Protein AF-A0A7Y3C1X9-F1 (afdb_monomer_lite)

Sequence (60 aa):
MNLAAGPRQVADGVLVPHILNMDGLVFPAPGRYSFEVRVDGEHHLSIPLTLSGPASSAQA

pLDDT: mean 72.99, std 16.92, range [33.69, 92.94]

Foldseek 3Di:
DDPDDPPDDDPDDDDDDDDDDCPPDDDPDFAKDWDFDDDPNHTDDIDIDGGDDPDPPPDD

Radius of gyration: 16.06 Å; chains: 1; bounding box: 32×25×54 Å

Structure (mmCIF, N/CA/C/O backbone):
data_AF-A0A7Y3C1X9-F1
#
_entry.id   AF-A0A7Y3C1X9-F1
#
loop_
_atom_site.group_PDB
_atom_site.id
_atom_site.type_symbol
_atom_site.label_atom_id
_atom_site.label_alt_id
_atom_site.label_comp_id
_atom_site.label_asym_id
_atom_site.label_entity_id
_atom_site.label_seq_id
_atom_site.pdbx_PDB_ins_code
_atom_site.Cartn_x
_atom_site.Cartn_y
_atom_site.Cartn_z
_atom_site.occupancy
_atom_site.B_iso_or_equiv
_atom_site.auth_seq_id
_atom_site.auth_comp_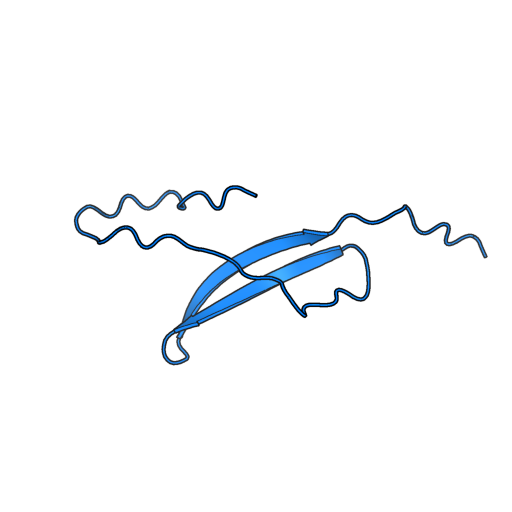id
_atom_site.auth_asym_id
_atom_site.auth_atom_id
_atom_site.pdbx_PDB_model_num
ATOM 1 N N . MET A 1 1 ? -10.496 1.507 -7.391 1.00 45.97 1 MET A N 1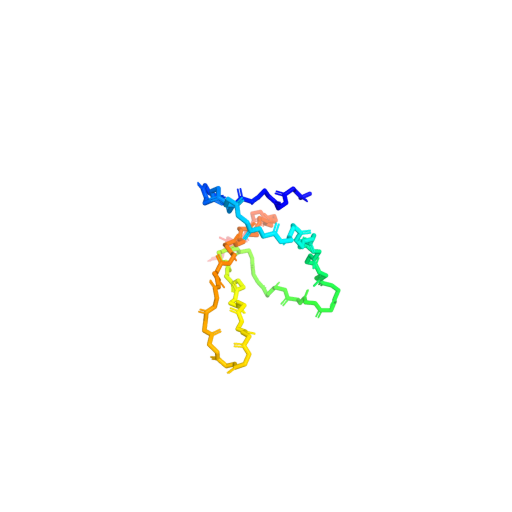
ATOM 2 C CA . MET A 1 1 ? -9.250 2.273 -7.179 1.00 45.97 1 MET A CA 1
ATOM 3 C C . MET A 1 1 ? -8.634 2.499 -8.552 1.00 45.97 1 MET A C 1
ATOM 5 O O . MET A 1 1 ? -8.271 1.519 -9.181 1.00 45.97 1 MET A O 1
ATOM 9 N N . ASN A 1 2 ? -8.626 3.733 -9.063 1.00 41.16 2 ASN A N 1
ATOM 10 C CA . ASN A 1 2 ? -7.967 4.064 -10.332 1.00 41.16 2 ASN A CA 1
ATOM 11 C C . ASN A 1 2 ? -6.580 4.616 -10.001 1.00 41.16 2 ASN A C 1
ATOM 13 O O . ASN A 1 2 ? -6.477 5.711 -9.451 1.00 41.16 2 ASN A O 1
ATOM 17 N N . LEU A 1 3 ? -5.531 3.851 -10.297 1.00 51.78 3 LEU A N 1
ATOM 18 C CA . LEU A 1 3 ? -4.164 4.361 -10.276 1.00 51.78 3 LEU A CA 1
ATOM 19 C C . LEU A 1 3 ? -3.952 5.151 -11.570 1.00 51.78 3 LEU A C 1
ATOM 21 O O . LEU A 1 3 ? -3.671 4.581 -12.620 1.00 51.78 3 LEU A O 1
ATOM 25 N N . ALA A 1 4 ? -4.176 6.463 -11.513 1.00 49.84 4 ALA A N 1
ATOM 26 C CA . ALA A 1 4 ? -3.896 7.340 -12.641 1.00 49.84 4 ALA A CA 1
ATOM 27 C C . ALA A 1 4 ? -2.383 7.573 -12.762 1.00 49.84 4 ALA A C 1
ATOM 29 O O . ALA A 1 4 ? -1.690 7.740 -11.757 1.00 49.84 4 ALA A O 1
ATOM 30 N N . ALA A 1 5 ? -1.882 7.615 -13.998 1.00 57.31 5 ALA A N 1
ATOM 31 C CA . ALA A 1 5 ? -0.517 8.041 -14.272 1.00 57.31 5 ALA A CA 1
ATOM 32 C C . ALA A 1 5 ? -0.312 9.483 -13.768 1.00 57.31 5 ALA A C 1
ATOM 34 O O . ALA A 1 5 ? -1.160 10.351 -13.982 1.00 57.31 5 ALA A O 1
ATOM 35 N N . GLY A 1 6 ? 0.805 9.732 -13.080 1.00 56.97 6 GLY A N 1
ATOM 36 C CA . GLY A 1 6 ? 1.199 11.080 -12.667 1.00 56.97 6 GLY A CA 1
ATOM 37 C C . GLY A 1 6 ? 1.467 12.002 -13.871 1.00 56.97 6 GLY A C 1
ATOM 38 O O . GLY A 1 6 ? 1.582 11.523 -14.997 1.00 56.97 6 GLY A O 1
ATOM 39 N N . PRO A 1 7 ? 1.623 13.323 -13.656 1.00 50.19 7 PRO A N 1
ATOM 40 C CA . PRO A 1 7 ? 1.611 14.363 -14.700 1.00 50.19 7 PRO A CA 1
ATOM 41 C C . PRO A 1 7 ? 2.784 14.324 -15.699 1.00 50.19 7 PRO A C 1
ATOM 43 O O . PRO A 1 7 ? 2.957 15.245 -16.495 1.00 50.19 7 PRO A O 1
ATOM 46 N N . ARG A 1 8 ? 3.617 13.283 -15.673 1.00 52.16 8 ARG A N 1
ATOM 47 C CA . ARG A 1 8 ? 4.767 13.153 -16.560 1.00 52.16 8 ARG A CA 1
ATOM 48 C C . ARG A 1 8 ? 4.309 12.506 -17.866 1.00 52.16 8 ARG A C 1
ATOM 50 O O . ARG A 1 8 ? 4.181 11.289 -17.948 1.00 52.16 8 ARG A O 1
ATOM 57 N N . GLN A 1 9 ? 4.047 13.329 -18.881 1.00 52.06 9 GLN A N 1
ATOM 58 C CA . GLN A 1 9 ? 3.880 12.837 -20.248 1.00 52.06 9 GLN A CA 1
ATOM 59 C C . GLN A 1 9 ? 5.200 12.202 -20.692 1.00 52.06 9 GLN A C 1
ATOM 61 O O . GLN A 1 9 ? 6.211 12.886 -20.845 1.00 52.06 9 GLN A O 1
ATOM 66 N N . VAL A 1 10 ? 5.200 10.881 -20.848 1.00 58.09 10 VAL A N 1
ATOM 67 C CA . VAL A 1 10 ? 6.333 10.153 -21.413 1.00 58.09 10 VAL A CA 1
ATOM 68 C C . VAL A 1 10 ? 6.182 10.232 -22.932 1.00 58.09 10 VAL A C 1
ATOM 70 O O . VAL A 1 10 ? 5.246 9.662 -23.481 1.00 58.09 10 VAL A O 1
ATOM 73 N N . ALA A 1 11 ? 7.040 11.017 -23.589 1.00 56.84 11 ALA A N 1
ATOM 74 C CA . ALA A 1 11 ? 6.982 11.240 -25.038 1.00 56.84 11 ALA A CA 1
ATOM 75 C C . ALA A 1 11 ? 7.377 9.990 -25.852 1.00 56.84 11 ALA A C 1
ATOM 77 O O . ALA A 1 11 ? 6.891 9.821 -26.961 1.00 56.84 11 ALA A O 1
ATOM 78 N N . ASP A 1 12 ? 8.189 9.106 -25.262 1.00 55.62 12 ASP A N 1
ATOM 79 C CA . ASP A 1 12 ? 8.561 7.785 -25.775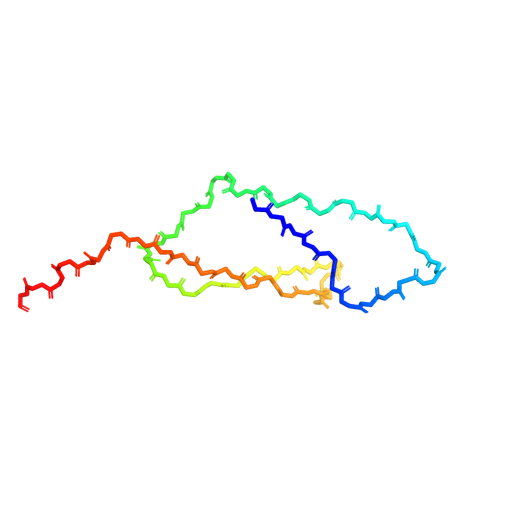 1.00 55.62 12 ASP A CA 1
ATOM 80 C C . ASP A 1 12 ? 8.634 6.816 -24.589 1.00 55.62 12 ASP A C 1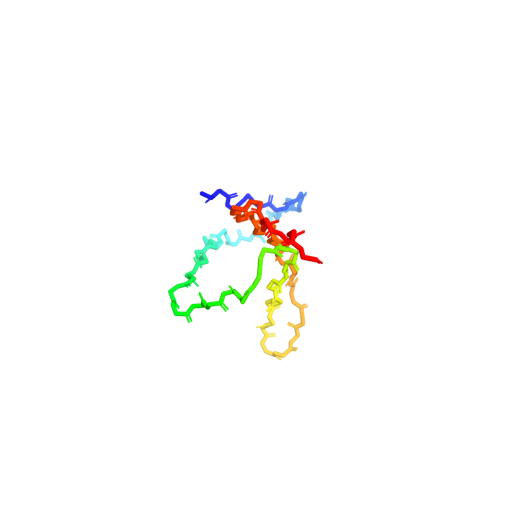
ATOM 82 O O . ASP A 1 12 ? 9.580 6.840 -23.799 1.00 55.62 12 ASP A O 1
ATOM 86 N N . GLY A 1 13 ? 7.599 5.999 -24.396 1.00 59.78 13 GLY A N 1
ATOM 87 C CA . GLY A 1 13 ? 7.573 5.026 -23.309 1.00 59.78 13 GLY A CA 1
ATOM 88 C C . GLY A 1 13 ? 6.428 4.037 -23.432 1.00 59.78 13 GLY A C 1
ATOM 89 O O . GLY A 1 13 ? 5.326 4.378 -23.856 1.00 59.78 13 GLY A O 1
ATOM 90 N N . VAL A 1 14 ? 6.690 2.791 -23.045 1.00 60.72 14 VAL A N 1
ATOM 91 C CA . VAL A 1 14 ? 5.649 1.768 -22.941 1.00 60.72 14 VAL A CA 1
ATOM 92 C C . VAL A 1 14 ? 4.814 2.071 -21.701 1.00 60.72 14 VAL A C 1
ATOM 94 O O . VAL A 1 14 ? 5.338 2.133 -20.588 1.00 60.72 14 VAL A O 1
ATOM 97 N N . LEU A 1 15 ? 3.506 2.258 -21.884 1.00 62.00 15 LEU A N 1
ATOM 98 C CA . LEU A 1 15 ? 2.570 2.350 -20.769 1.00 62.00 15 LEU A CA 1
ATOM 99 C C . LEU A 1 15 ? 2.462 0.978 -20.110 1.00 62.00 15 LEU A C 1
ATOM 101 O O . LEU A 1 15 ? 1.853 0.060 -20.656 1.00 62.00 15 LEU A O 1
ATOM 105 N N . VAL A 1 16 ? 3.055 0.850 -18.930 1.00 64.62 16 VAL A N 1
ATOM 106 C CA . VAL A 1 16 ? 2.927 -0.345 -18.101 1.00 64.62 16 VAL A CA 1
ATOM 107 C C . VAL A 1 16 ? 1.704 -0.169 -17.194 1.00 64.62 16 VAL A C 1
ATOM 109 O O . VAL A 1 16 ? 1.659 0.787 -16.411 1.00 64.62 16 VAL A O 1
ATOM 112 N N . PRO A 1 17 ? 0.688 -1.047 -17.279 1.00 67.50 17 PRO A N 1
ATOM 113 C CA . PRO A 1 17 ? -0.413 -1.050 -16.327 1.00 67.50 17 PRO A CA 1
ATOM 114 C C . PRO A 1 17 ? 0.111 -1.337 -14.919 1.00 67.50 17 PRO A C 1
ATOM 116 O O . PRO A 1 17 ? 0.760 -2.353 -14.683 1.00 67.50 17 PRO A O 1
ATOM 119 N N . HIS A 1 18 ? -0.196 -0.454 -13.973 1.00 63.41 18 HIS A N 1
ATOM 120 C CA . HIS A 1 18 ? 0.162 -0.653 -12.573 1.00 63.41 18 HIS A CA 1
ATOM 121 C C . HIS A 1 18 ? -1.013 -1.329 -11.860 1.00 63.41 18 HIS A C 1
ATOM 123 O O . HIS A 1 18 ? -1.994 -0.673 -11.508 1.00 63.41 18 HIS A O 1
ATOM 129 N N . ILE A 1 19 ? -0.930 -2.648 -11.668 1.00 71.12 19 ILE A N 1
ATOM 130 C CA . ILE A 1 19 ? -1.863 -3.398 -10.818 1.00 71.12 19 ILE A CA 1
ATOM 131 C C . ILE A 1 19 ? -1.236 -3.503 -9.431 1.00 71.12 19 ILE A C 1
ATOM 133 O O . ILE A 1 19 ? -0.181 -4.112 -9.267 1.00 71.12 19 ILE A O 1
ATOM 137 N N . LEU A 1 20 ? -1.891 -2.920 -8.428 1.00 72.44 20 LEU A N 1
ATOM 138 C CA . LEU A 1 20 ? -1.518 -3.111 -7.032 1.00 72.44 20 LEU A CA 1
ATOM 139 C C . LEU A 1 20 ? -2.324 -4.283 -6.465 1.00 72.44 20 LEU A C 1
ATOM 141 O O . LEU A 1 20 ? -3.523 -4.145 -6.223 1.00 72.44 20 LEU A O 1
ATOM 145 N N . ASN A 1 21 ? -1.671 -5.429 -6.262 1.00 74.75 21 ASN A N 1
ATOM 146 C CA . ASN A 1 21 ? -2.258 -6.531 -5.506 1.00 74.75 21 ASN A CA 1
ATOM 147 C C . ASN A 1 21 ? -2.028 -6.287 -4.007 1.00 74.75 21 ASN A C 1
ATOM 149 O O . ASN A 1 21 ? -0.890 -6.087 -3.585 1.00 74.75 21 ASN A O 1
ATOM 153 N N . MET A 1 22 ? -3.103 -6.272 -3.222 1.00 78.19 22 MET A N 1
ATOM 154 C CA . MET A 1 22 ? -3.048 -6.058 -1.772 1.00 78.19 22 MET A CA 1
ATOM 155 C C . MET A 1 22 ? -3.389 -7.318 -0.969 1.00 78.19 22 MET A C 1
ATOM 157 O O . MET A 1 22 ? -3.541 -7.239 0.251 1.00 78.19 22 MET A O 1
ATOM 161 N N . ASP A 1 23 ? -3.528 -8.469 -1.627 1.00 81.94 23 ASP A N 1
ATOM 162 C CA . ASP A 1 23 ? -3.826 -9.725 -0.950 1.00 81.94 23 ASP A CA 1
ATOM 163 C C . ASP A 1 23 ? -2.733 -10.063 0.073 1.00 81.94 23 ASP A C 1
ATOM 165 O O . ASP A 1 23 ? -1.535 -10.000 -0.206 1.00 81.94 23 ASP A O 1
ATOM 169 N N . GLY A 1 24 ? -3.158 -10.410 1.289 1.00 81.94 24 GLY A N 1
ATOM 170 C CA . GLY A 1 24 ? -2.262 -10.750 2.397 1.00 81.94 24 GLY A CA 1
ATOM 171 C C . GLY A 1 24 ? -1.692 -9.557 3.172 1.00 81.94 24 GLY A C 1
ATOM 172 O O . GLY A 1 24 ? -1.036 -9.772 4.191 1.00 81.94 24 GLY A O 1
ATOM 173 N N . LEU A 1 25 ? -1.961 -8.312 2.763 1.00 84.44 25 LEU A N 1
ATOM 174 C CA . LEU A 1 25 ? -1.595 -7.136 3.555 1.00 84.44 25 LEU A CA 1
ATOM 175 C C . LEU A 1 25 ? -2.641 -6.856 4.635 1.00 84.44 25 LEU A C 1
ATOM 177 O O . LEU A 1 25 ? -3.816 -6.629 4.348 1.00 84.44 25 LEU A O 1
ATOM 181 N N . VAL A 1 26 ? -2.192 -6.816 5.890 1.00 85.88 26 VAL A N 1
ATOM 182 C CA . VAL A 1 26 ? -3.021 -6.449 7.042 1.00 85.88 26 VAL A CA 1
ATOM 183 C C . VAL A 1 26 ? -2.554 -5.105 7.584 1.00 85.88 26 VAL A C 1
ATOM 185 O O . VAL A 1 26 ? -1.401 -4.948 7.981 1.00 85.88 26 VAL A O 1
ATOM 188 N N . PHE A 1 27 ? -3.468 -4.138 7.628 1.00 87.38 27 PHE A N 1
ATOM 189 C CA . PHE A 1 27 ? -3.228 -2.836 8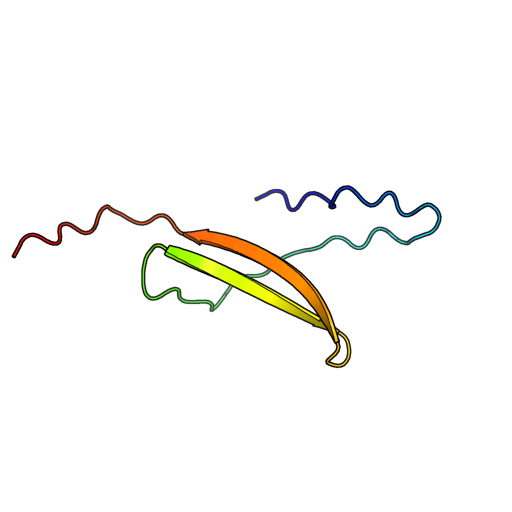.239 1.00 87.38 27 PHE A CA 1
ATOM 190 C C . PHE A 1 27 ? -3.752 -2.847 9.681 1.00 87.38 27 PHE A C 1
ATOM 192 O O . PHE A 1 27 ? -4.954 -3.032 9.876 1.00 87.38 27 PHE A O 1
ATOM 199 N N . PRO A 1 28 ? -2.893 -2.652 10.699 1.00 88.19 28 PRO A N 1
ATOM 200 C CA . PRO A 1 28 ? -3.288 -2.820 12.098 1.00 88.19 28 PRO A CA 1
ATOM 201 C C . PRO A 1 28 ? -4.226 -1.716 12.607 1.00 88.19 28 PRO A C 1
ATOM 203 O O . PRO A 1 28 ? -4.958 -1.933 13.568 1.00 88.19 28 PRO A O 1
ATOM 206 N N . ALA A 1 29 ? -4.208 -0.534 11.983 1.00 89.19 29 ALA A N 1
ATOM 207 C CA . ALA A 1 29 ? -5.037 0.600 12.378 1.00 89.19 29 ALA A CA 1
ATOM 208 C C . ALA A 1 29 ? -5.465 1.450 11.168 1.00 89.19 29 ALA A C 1
ATOM 210 O O . ALA A 1 29 ? -4.736 1.518 10.174 1.00 89.19 29 ALA A O 1
ATOM 211 N N . PRO A 1 30 ? -6.603 2.162 11.244 1.00 91.62 30 PRO A N 1
ATOM 212 C CA . PRO A 1 30 ? -6.904 3.250 10.318 1.00 91.62 30 PRO A CA 1
ATOM 213 C C . PRO A 1 30 ? -5.801 4.313 10.356 1.00 91.62 30 PRO A C 1
ATOM 215 O O . PRO A 1 30 ? -5.249 4.604 11.418 1.00 91.62 30 PRO A O 1
ATOM 218 N N . GLY A 1 31 ? -5.475 4.911 9.213 1.00 91.62 31 GLY A N 1
ATOM 219 C CA . GLY A 1 31 ? -4.400 5.897 9.151 1.00 91.62 31 GLY A CA 1
ATOM 220 C C . GLY A 1 31 ? -3.812 6.106 7.763 1.00 91.62 31 GLY A C 1
ATOM 221 O O . GLY A 1 31 ? -4.357 5.659 6.753 1.00 91.62 31 GLY A O 1
ATOM 222 N N . ARG A 1 32 ? -2.689 6.828 7.722 1.00 92.56 32 ARG A N 1
ATOM 223 C CA . ARG A 1 32 ? -1.918 7.057 6.498 1.00 92.56 32 ARG A CA 1
ATOM 224 C C . ARG A 1 32 ? -0.804 6.027 6.388 1.00 92.56 32 ARG A C 1
ATOM 226 O O . ARG A 1 32 ? -0.013 5.868 7.312 1.00 92.56 32 ARG A O 1
ATOM 233 N N . TYR A 1 33 ? -0.729 5.403 5.227 1.00 89.62 33 TYR A N 1
ATOM 234 C CA . TYR A 1 33 ? 0.304 4.461 4.829 1.00 89.62 33 TYR A CA 1
ATOM 235 C C . TYR A 1 33 ? 0.939 4.930 3.517 1.00 89.62 33 TYR A C 1
ATOM 237 O O . TYR A 1 33 ? 0.381 5.762 2.797 1.00 89.62 33 TYR A O 1
ATOM 245 N N . SER A 1 34 ? 2.111 4.390 3.201 1.00 89.75 34 SER A N 1
ATOM 246 C CA . SER A 1 34 ? 2.782 4.616 1.924 1.00 89.75 34 SER A CA 1
ATOM 247 C C . SER A 1 34 ? 3.383 3.308 1.437 1.00 89.75 34 SER A C 1
ATOM 249 O O . SER A 1 34 ? 4.074 2.633 2.197 1.00 89.75 34 SER A O 1
ATOM 251 N N . PHE A 1 35 ? 3.146 2.970 0.173 1.00 87.56 35 PHE A N 1
ATOM 252 C CA . PHE A 1 35 ? 3.894 1.917 -0.506 1.00 87.56 35 PHE A CA 1
ATOM 253 C C . PHE A 1 35 ? 5.120 2.528 -1.167 1.00 87.56 35 PHE A C 1
ATOM 255 O O . PHE A 1 35 ? 4.979 3.438 -1.981 1.00 87.56 35 PHE A O 1
ATOM 262 N N . GLU A 1 36 ? 6.306 2.029 -0.837 1.00 89.56 36 GLU A N 1
ATOM 263 C CA . GLU A 1 36 ? 7.529 2.360 -1.564 1.00 89.56 36 GLU A CA 1
ATOM 264 C C . GLU A 1 36 ? 7.773 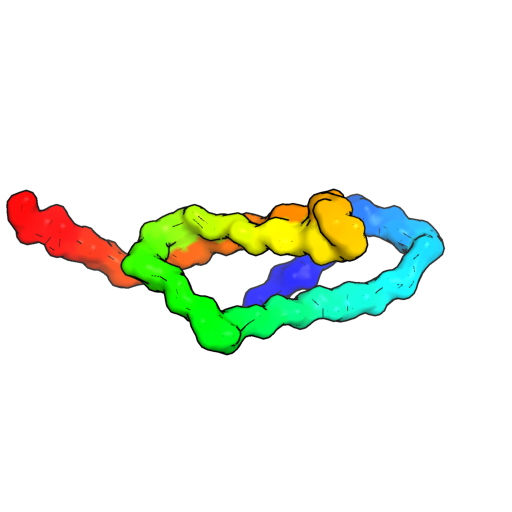1.311 -2.643 1.00 89.56 36 GLU A C 1
ATOM 266 O O . GLU A 1 36 ? 7.910 0.124 -2.344 1.00 89.56 36 GLU A O 1
ATOM 271 N N . VAL A 1 37 ? 7.849 1.751 -3.896 1.00 84.50 37 VAL A N 1
ATOM 272 C CA . VAL A 1 37 ? 8.244 0.889 -5.009 1.00 84.50 37 VAL A CA 1
ATOM 273 C C . VAL A 1 37 ? 9.720 1.119 -5.279 1.00 84.50 37 VAL A C 1
ATOM 275 O O . VAL A 1 37 ? 10.138 2.236 -5.599 1.00 84.50 37 VAL A O 1
ATOM 278 N N . ARG A 1 38 ? 10.503 0.048 -5.153 1.00 87.38 38 ARG A N 1
ATOM 279 C CA . ARG A 1 38 ? 11.917 0.025 -5.521 1.00 87.38 38 ARG A CA 1
ATOM 280 C C . ARG A 1 38 ? 12.131 -0.969 -6.654 1.00 87.38 38 ARG A C 1
ATOM 282 O O . ARG A 1 38 ? 11.598 -2.074 -6.592 1.00 87.38 38 ARG A O 1
ATOM 289 N N . VAL A 1 39 ? 12.910 -0.584 -7.657 1.00 85.25 39 VAL A N 1
ATOM 290 C CA . VAL A 1 39 ? 13.335 -1.458 -8.762 1.00 85.25 39 VAL A CA 1
ATOM 291 C C . VAL A 1 39 ? 14.852 -1.481 -8.734 1.00 85.25 39 VAL A C 1
ATOM 293 O O . VAL A 1 39 ? 15.472 -0.427 -8.634 1.00 85.25 39 VAL A O 1
ATOM 296 N N . ASP A 1 40 ? 15.437 -2.677 -8.706 1.00 92.94 40 ASP A N 1
ATOM 297 C CA . ASP A 1 40 ? 16.885 -2.878 -8.556 1.00 92.94 40 ASP A CA 1
ATOM 298 C C . ASP A 1 40 ? 17.490 -2.167 -7.327 1.00 92.94 40 ASP A C 1
ATOM 300 O O . ASP A 1 40 ? 18.650 -1.771 -7.306 1.00 92.94 40 ASP A O 1
ATOM 304 N N . GLY A 1 41 ? 16.682 -2.003 -6.273 1.00 90.62 41 GLY A N 1
ATOM 305 C CA . GLY A 1 41 ? 17.062 -1.314 -5.036 1.00 90.62 41 GLY A CA 1
ATOM 306 C C . GLY A 1 41 ? 16.871 0.206 -5.060 1.00 90.62 41 GLY A C 1
ATOM 307 O O . GLY A 1 41 ? 16.832 0.813 -3.989 1.00 90.62 41 GLY A O 1
ATOM 308 N N . GLU A 1 42 ? 16.657 0.805 -6.232 1.00 91.25 42 GLU A N 1
ATOM 309 C CA . GLU A 1 42 ? 16.439 2.244 -6.404 1.00 91.25 42 GLU A CA 1
ATOM 310 C C . GLU A 1 42 ? 14.978 2.627 -6.168 1.00 91.25 42 GLU A C 1
ATOM 312 O O . GLU A 1 42 ? 14.055 2.004 -6.706 1.00 91.25 42 GLU A O 1
ATOM 317 N N . HIS A 1 43 ? 14.745 3.682 -5.384 1.00 87.81 43 HIS A N 1
ATOM 318 C CA . HIS A 1 43 ? 13.398 4.212 -5.156 1.00 87.81 43 HIS A CA 1
ATOM 319 C C . HIS A 1 43 ? 12.843 4.821 -6.443 1.00 87.81 43 HIS A C 1
ATOM 321 O O . HIS A 1 43 ? 13.438 5.721 -7.026 1.00 87.81 43 HIS A O 1
ATOM 327 N N . HIS A 1 44 ? 11.697 4.311 -6.888 1.00 84.31 44 HIS A N 1
ATOM 328 C CA . HIS A 1 44 ? 11.052 4.759 -8.119 1.00 84.31 44 HIS A CA 1
ATOM 329 C C . HIS A 1 44 ? 9.856 5.662 -7.834 1.00 84.31 44 HIS A C 1
ATOM 331 O O . HIS A 1 44 ? 9.704 6.710 -8.462 1.00 84.31 44 HIS A O 1
ATOM 337 N N . LEU A 1 45 ? 8.988 5.261 -6.900 1.00 84.06 45 LEU A N 1
ATOM 338 C CA . LEU A 1 45 ? 7.839 6.068 -6.497 1.00 84.06 45 LEU A CA 1
ATOM 339 C C . LEU A 1 45 ? 7.295 5.660 -5.126 1.00 84.06 45 LEU A C 1
ATOM 341 O O . LEU A 1 45 ? 7.492 4.536 -4.660 1.00 84.06 45 LEU A O 1
ATOM 345 N N . SER A 1 46 ? 6.545 6.582 -4.524 1.00 85.88 46 SER A N 1
ATOM 346 C CA . SER A 1 46 ? 5.746 6.341 -3.323 1.00 85.88 46 SER A CA 1
ATOM 347 C C . SER A 1 46 ? 4.260 6.501 -3.636 1.00 85.88 46 SER A C 1
ATOM 349 O O . SER A 1 46 ? 3.855 7.518 -4.202 1.00 85.88 46 SER A O 1
ATOM 351 N N . ILE A 1 47 ? 3.444 5.518 -3.250 1.00 86.38 47 ILE A N 1
ATOM 352 C CA . ILE A 1 47 ? 1.984 5.549 -3.416 1.00 86.38 47 ILE A CA 1
ATOM 353 C C . ILE A 1 47 ? 1.344 5.808 -2.049 1.00 86.38 47 ILE A C 1
ATOM 355 O O . ILE A 1 47 ? 1.381 4.918 -1.193 1.00 86.38 47 ILE A O 1
ATOM 359 N N . PRO A 1 48 ? 0.748 6.991 -1.815 1.00 88.69 48 PRO A N 1
ATOM 360 C CA . PRO A 1 48 ? 0.059 7.262 -0.563 1.00 88.69 48 PRO A CA 1
ATOM 361 C C . PRO A 1 48 ? -1.257 6.478 -0.487 1.00 88.69 48 PRO A C 1
ATOM 363 O O . PRO A 1 48 ? -2.051 6.476 -1.430 1.00 88.69 48 PRO A O 1
ATOM 366 N N . LEU A 1 49 ? -1.520 5.866 0.667 1.00 86.62 49 LEU A N 1
ATOM 367 C CA . LEU A 1 49 ? -2.774 5.189 0.985 1.00 86.62 49 LEU A CA 1
ATOM 368 C C . LEU A 1 49 ? -3.367 5.799 2.257 1.00 86.62 49 LEU A C 1
ATOM 370 O O . LEU A 1 49 ? -2.726 5.835 3.303 1.00 86.62 49 LEU A O 1
ATOM 374 N N . THR A 1 50 ? -4.616 6.251 2.185 1.00 90.62 50 THR A N 1
ATOM 375 C CA . THR A 1 50 ? -5.392 6.590 3.384 1.00 90.62 50 THR A CA 1
ATOM 376 C C . THR A 1 50 ? -6.367 5.458 3.658 1.00 90.62 50 THR A C 1
ATOM 378 O O . THR A 1 50 ? -7.231 5.181 2.829 1.00 90.62 50 THR A O 1
ATOM 381 N N . LEU A 1 51 ? -6.226 4.815 4.814 1.00 87.00 51 LEU A N 1
ATOM 382 C CA . LEU A 1 51 ? -7.139 3.786 5.280 1.00 87.00 51 LEU A CA 1
ATOM 383 C C . LEU A 1 51 ? -8.138 4.392 6.263 1.00 87.00 51 LEU A C 1
ATOM 385 O O . LEU A 1 51 ? -7.773 4.804 7.366 1.00 87.00 51 LEU A O 1
ATOM 389 N N . SER A 1 52 ? -9.404 4.413 5.867 1.00 88.06 52 SER A N 1
ATOM 390 C CA . SER A 1 52 ? -10.518 4.745 6.750 1.00 88.06 52 SER A CA 1
ATOM 391 C C . SER A 1 52 ? -11.066 3.466 7.377 1.00 88.06 52 SER A C 1
ATOM 393 O O . SER A 1 52 ? -11.287 2.478 6.683 1.00 88.06 52 SER A O 1
ATOM 395 N N . GLY A 1 53 ? -11.297 3.489 8.686 1.00 81.12 53 GLY A N 1
ATOM 396 C CA . GLY A 1 53 ? -12.004 2.434 9.408 1.00 81.12 53 GLY A CA 1
ATOM 397 C C . GLY A 1 53 ? -13.188 3.012 10.178 1.00 81.12 53 GLY A C 1
ATOM 398 O O . GLY A 1 53 ? -13.384 4.232 10.157 1.00 81.12 53 GLY A O 1
ATOM 399 N N . PRO A 1 54 ? -13.978 2.166 10.860 1.00 75.38 54 PRO A N 1
ATOM 400 C CA . PRO A 1 54 ? -14.980 2.657 11.795 1.00 75.38 54 PRO A CA 1
ATOM 401 C C . PRO A 1 54 ? -14.302 3.604 12.786 1.00 75.38 54 PRO A C 1
ATOM 403 O O . PRO A 1 54 ? -13.166 3.355 13.199 1.00 75.38 54 PRO A O 1
ATOM 406 N N . ALA A 1 55 ? -14.974 4.707 13.129 1.00 59.78 55 ALA A N 1
ATOM 407 C CA . ALA A 1 55 ? -14.502 5.582 14.190 1.00 59.78 55 ALA A CA 1
ATOM 408 C C . ALA A 1 55 ? -14.261 4.696 15.411 1.00 59.78 55 ALA A C 1
ATOM 410 O O . ALA A 1 55 ? -15.203 4.095 15.926 1.00 59.78 55 ALA A O 1
ATOM 411 N N . SER A 1 56 ? -12.998 4.544 15.815 1.00 56.12 56 SER A N 1
ATOM 412 C CA . SER A 1 56 ? -12.703 3.889 17.077 1.00 56.12 56 SER A CA 1
ATOM 413 C C . SER A 1 56 ? -13.467 4.682 18.124 1.00 56.12 56 SER A C 1
ATOM 415 O O . SER A 1 56 ? -13.174 5.859 18.346 1.00 56.12 56 SER A O 1
ATOM 417 N N . SER A 1 57 ? -14.481 4.073 18.730 1.00 49.56 57 SER A N 1
ATOM 418 C CA . SER A 1 57 ? -15.034 4.545 19.987 1.00 49.56 57 SER A CA 1
ATOM 419 C C . SER A 1 57 ? -13.968 4.297 21.053 1.00 49.56 57 SER A C 1
ATOM 421 O O . SER A 1 57 ? -14.103 3.410 21.891 1.00 49.56 57 SER A O 1
ATOM 423 N N . ALA A 1 58 ? -12.867 5.043 20.988 1.00 46.34 58 ALA A N 1
ATOM 424 C CA . ALA A 1 58 ? -11.964 5.207 22.107 1.00 46.34 58 ALA A CA 1
ATOM 425 C C . ALA A 1 58 ? -12.673 6.145 23.086 1.00 46.34 58 ALA A C 1
ATOM 427 O O . ALA A 1 58 ? -12.457 7.355 23.105 1.00 46.34 58 ALA A O 1
ATOM 428 N N . GLN A 1 59 ? -13.606 5.559 23.827 1.00 42.00 59 GLN A N 1
ATOM 429 C CA . GLN A 1 59 ? -14.172 6.119 25.034 1.00 42.00 59 GLN A CA 1
ATOM 430 C C . GLN A 1 59 ? -13.765 5.168 26.158 1.00 42.00 59 GLN A C 1
ATOM 432 O O . GLN A 1 59 ? -14.336 4.088 26.298 1.00 42.00 59 GLN A O 1
ATOM 437 N N . ALA A 1 60 ? -12.719 5.556 26.883 1.00 33.69 60 ALA A N 1
ATOM 438 C CA . ALA A 1 60 ? -12.397 5.121 28.237 1.00 33.69 60 ALA A CA 1
ATOM 439 C C . ALA A 1 60 ? -11.499 6.190 28.866 1.00 33.69 60 ALA A C 1
ATOM 441 O O . ALA A 1 60 ? -10.471 6.525 28.233 1.00 33.69 60 ALA A O 1
#

Secondary structure (DSSP, 8-state):
---PPPS---SS----------TT---SSSEEEEEEEEETTEEEEEEEEEE--S------